Protein AF-A0A969EIN4-F1 (afdb_monomer_lite)

Foldseek 3Di:
DAADPVLVVLLVVLLVLLVVLLVVLVVLVVVLVVVLVPDDALVVSLVCCVVPVLVSNLSSQLSVLLSQLSVQLCVCPPVDRDDDPVNVVSNVVSCVSSCVRSVVSNVCSVPVCVVVSVVVSVVSQFDWDADPVPRDTDGDDDPVRVVVVDDPVVVVVVVVVVVVVVVD

Radius of gyration: 26.14 Å; chains: 1; bounding box: 63×32×70 Å

Structure (mmCIF, N/CA/C/O backbone):
data_AF-A0A969EIN4-F1
#
_entry.id   AF-A0A969EIN4-F1
#
loop_
_atom_site.group_PDB
_atom_site.id
_atom_site.type_symbol
_atom_site.label_atom_id
_atom_site.label_alt_id
_atom_site.label_comp_id
_atom_site.label_asym_id
_atom_site.label_entity_id
_atom_site.label_seq_id
_atom_site.pdbx_PDB_ins_code
_atom_site.Cartn_x
_atom_site.Cartn_y
_atom_site.Cartn_z
_atom_site.occupancy
_atom_site.B_iso_or_equiv
_atom_site.auth_seq_id
_atom_site.auth_comp_id
_atom_site.auth_asym_id
_atom_site.auth_atom_id
_atom_site.pdbx_PDB_model_num
ATOM 1 N N . MET A 1 1 ? 25.671 -5.194 -33.027 1.00 64.25 1 MET A N 1
ATOM 2 C CA . MET A 1 1 ? 25.174 -3.889 -33.506 1.00 64.25 1 MET A CA 1
ATOM 3 C C . MET A 1 1 ? 25.004 -2.996 -32.288 1.00 64.25 1 MET A C 1
ATOM 5 O O . MET A 1 1 ? 24.585 -3.541 -31.269 1.00 64.25 1 MET A O 1
ATOM 9 N N . PRO A 1 2 ? 25.396 -1.711 -32.325 1.00 78.38 2 PRO A N 1
ATOM 10 C CA . PRO A 1 2 ? 25.102 -0.793 -31.225 1.00 78.38 2 PRO A CA 1
ATOM 11 C C . PRO A 1 2 ? 23.589 -0.754 -30.970 1.00 78.38 2 PRO A C 1
ATOM 13 O O . PRO A 1 2 ? 22.805 -0.900 -31.907 1.00 78.38 2 PRO A O 1
ATOM 16 N N . ILE A 1 3 ? 23.194 -0.627 -29.704 1.00 81.31 3 ILE A N 1
ATOM 17 C CA . ILE A 1 3 ? 21.789 -0.451 -29.323 1.00 81.31 3 ILE A CA 1
ATOM 18 C C . ILE A 1 3 ? 21.352 0.940 -29.778 1.00 81.31 3 ILE A C 1
ATOM 20 O O . ILE A 1 3 ? 22.117 1.898 -29.662 1.00 81.31 3 ILE A O 1
ATOM 24 N N . ASP A 1 4 ? 20.132 1.040 -30.298 1.00 87.25 4 ASP A N 1
ATOM 25 C CA . ASP A 1 4 ? 19.519 2.321 -30.624 1.00 87.25 4 ASP A CA 1
ATOM 26 C C . ASP A 1 4 ? 19.544 3.273 -29.400 1.00 87.25 4 ASP A C 1
ATOM 28 O O . ASP A 1 4 ? 19.083 2.877 -28.322 1.00 87.25 4 ASP A O 1
ATOM 32 N N . PRO A 1 5 ? 20.045 4.520 -29.531 1.00 90.25 5 PRO A N 1
ATOM 33 C CA . PRO A 1 5 ? 20.135 5.467 -28.416 1.00 90.25 5 PRO A CA 1
ATOM 34 C C . PRO A 1 5 ? 18.809 5.708 -27.679 1.00 90.25 5 PRO A C 1
ATOM 36 O O . PRO A 1 5 ? 18.802 5.942 -26.467 1.00 90.25 5 PRO A O 1
ATOM 39 N N . PHE A 1 6 ? 17.674 5.625 -28.383 1.00 90.75 6 PHE A N 1
ATOM 40 C CA . PHE A 1 6 ? 16.356 5.707 -27.763 1.00 90.75 6 PHE A CA 1
ATOM 41 C C . PHE A 1 6 ? 16.104 4.521 -26.832 1.00 90.75 6 PHE A C 1
ATOM 43 O O . PHE A 1 6 ? 15.613 4.720 -25.725 1.00 90.75 6 PHE A O 1
ATOM 50 N N . LEU A 1 7 ? 16.414 3.292 -27.261 1.00 90.44 7 LEU A N 1
ATOM 51 C CA . LEU A 1 7 ? 16.177 2.094 -26.450 1.00 90.44 7 LEU A CA 1
ATOM 52 C C . LEU A 1 7 ? 17.041 2.099 -25.192 1.00 90.44 7 LEU A C 1
ATOM 54 O O . LEU A 1 7 ? 16.571 1.689 -24.134 1.00 90.44 7 LEU A O 1
ATOM 58 N N . ASP A 1 8 ? 18.276 2.580 -25.301 1.00 90.75 8 ASP A N 1
ATOM 59 C CA . ASP A 1 8 ? 19.172 2.719 -24.155 1.00 90.75 8 ASP A CA 1
ATOM 60 C C . ASP A 1 8 ? 18.606 3.716 -23.129 1.00 90.75 8 ASP A C 1
ATOM 62 O O . ASP A 1 8 ? 18.367 3.361 -21.972 1.00 90.75 8 ASP A O 1
ATOM 66 N N . THR A 1 9 ? 18.222 4.909 -23.598 1.00 93.06 9 THR A N 1
ATOM 67 C CA . THR A 1 9 ? 17.564 5.938 -22.772 1.00 93.06 9 THR A CA 1
ATOM 68 C C . THR A 1 9 ? 16.249 5.431 -22.164 1.00 93.06 9 THR A C 1
ATOM 70 O O . THR A 1 9 ? 15.947 5.682 -20.999 1.00 93.06 9 THR A O 1
ATOM 73 N N . TRP A 1 10 ? 15.447 4.690 -22.933 1.00 93.12 10 TRP A N 1
ATOM 74 C CA . TRP A 1 10 ? 14.187 4.112 -22.471 1.00 93.12 10 TRP A CA 1
ATOM 75 C C . TRP A 1 10 ? 14.406 3.137 -21.314 1.00 93.12 10 TRP A C 1
ATOM 77 O O . TRP A 1 10 ? 13.712 3.223 -20.301 1.00 93.12 10 TRP A O 1
ATOM 87 N N . HIS A 1 11 ? 15.372 2.221 -21.436 1.00 92.94 11 HIS A N 1
ATOM 88 C CA . HIS A 1 11 ? 15.668 1.270 -20.367 1.00 92.94 11 HIS A CA 1
ATOM 89 C C . HIS A 1 11 ? 16.115 1.981 -19.086 1.00 92.94 11 HIS A C 1
ATOM 91 O O . HIS A 1 11 ? 15.667 1.599 -18.003 1.00 92.94 11 HIS A O 1
ATOM 97 N N . GLU A 1 12 ? 16.940 3.025 -19.200 1.00 93.88 12 GLU A N 1
ATOM 98 C CA . GLU A 1 12 ? 17.376 3.826 -18.055 1.00 93.88 12 GLU A CA 1
ATOM 99 C C . GLU A 1 12 ? 16.191 4.522 -17.370 1.00 93.88 12 GLU A C 1
ATOM 101 O O . GLU A 1 12 ? 15.981 4.364 -16.164 1.00 93.88 12 GLU A O 1
ATOM 106 N N . VAL A 1 13 ? 15.351 5.220 -18.141 1.00 96.25 13 VAL A N 1
ATOM 107 C CA . VAL A 1 13 ? 14.169 5.918 -17.615 1.00 96.25 13 VAL A CA 1
ATOM 108 C C . VAL A 1 13 ? 13.203 4.944 -16.942 1.00 96.25 13 VAL A C 1
ATOM 110 O O . VAL A 1 13 ? 12.733 5.206 -15.833 1.00 96.25 13 VAL A O 1
ATOM 113 N N . VAL A 1 14 ? 12.914 3.801 -17.570 1.00 96.19 14 VAL A N 1
ATOM 114 C CA . VAL A 1 14 ? 11.999 2.800 -17.005 1.00 96.19 14 VAL A CA 1
ATOM 115 C C . VAL A 1 14 ? 12.578 2.161 -15.740 1.00 96.19 14 VAL A C 1
ATOM 117 O O . VAL A 1 14 ? 11.832 1.922 -14.786 1.00 96.19 14 VAL A O 1
ATOM 120 N N . ALA A 1 15 ? 13.892 1.933 -15.674 1.00 96.38 15 ALA A N 1
ATOM 121 C CA . ALA A 1 15 ? 14.548 1.442 -14.464 1.00 96.38 15 ALA A CA 1
ATOM 122 C C . ALA A 1 15 ? 14.440 2.450 -13.305 1.00 96.38 15 ALA A C 1
ATOM 124 O O . ALA A 1 15 ? 14.074 2.069 -12.189 1.00 96.38 15 ALA A O 1
ATOM 125 N N . ILE A 1 16 ? 14.677 3.738 -13.573 1.00 97.62 16 ILE A N 1
ATOM 126 C CA . ILE A 1 16 ? 14.522 4.813 -12.582 1.00 97.62 16 ILE A CA 1
ATOM 127 C C . ILE A 1 16 ? 13.068 4.899 -12.106 1.00 97.62 16 ILE A C 1
ATOM 129 O O . ILE A 1 16 ? 12.810 4.913 -10.901 1.00 97.62 16 ILE A O 1
ATOM 133 N N . LEU A 1 17 ? 12.103 4.897 -13.031 1.00 97.31 17 LEU A N 1
ATOM 134 C CA . LEU A 1 17 ? 10.679 4.917 -12.689 1.00 97.31 17 LEU A CA 1
ATOM 135 C C . LEU A 1 17 ? 10.293 3.711 -11.835 1.00 97.31 17 LEU A C 1
ATOM 137 O O . LEU A 1 17 ? 9.604 3.877 -10.831 1.00 97.31 17 LEU A O 1
ATOM 141 N N . SER A 1 18 ? 10.772 2.514 -12.177 1.00 97.50 18 SER A N 1
ATOM 142 C CA . SER A 1 18 ? 10.535 1.309 -11.379 1.00 97.50 18 SER A CA 1
ATOM 143 C C . SER A 1 18 ? 10.963 1.490 -9.920 1.00 97.50 18 SER A C 1
ATOM 145 O O . SER A 1 18 ? 10.187 1.182 -9.008 1.00 97.50 18 SER A O 1
ATOM 147 N N . ALA A 1 19 ? 12.162 2.039 -9.698 1.00 97.81 19 ALA A N 1
ATOM 148 C CA . ALA A 1 19 ? 12.680 2.317 -8.364 1.00 97.81 19 ALA A CA 1
ATOM 149 C C . ALA A 1 19 ? 11.844 3.379 -7.633 1.00 97.81 19 ALA A C 1
ATOM 151 O O . ALA A 1 19 ? 11.520 3.199 -6.458 1.00 97.81 19 ALA A O 1
ATOM 152 N N . ILE A 1 20 ? 11.431 4.448 -8.326 1.00 98.38 20 ILE A N 1
ATOM 153 C CA . ILE A 1 20 ? 10.556 5.486 -7.764 1.00 98.38 20 ILE A CA 1
ATOM 154 C C . ILE A 1 20 ? 9.226 4.878 -7.313 1.00 98.38 20 ILE A C 1
ATOM 156 O O . ILE A 1 20 ? 8.842 5.068 -6.162 1.00 98.38 20 ILE A O 1
ATOM 160 N N . PHE A 1 21 ? 8.549 4.106 -8.167 1.00 98.19 21 PHE A N 1
ATOM 161 C CA . PHE A 1 21 ? 7.277 3.461 -7.824 1.00 98.19 21 PHE A CA 1
ATOM 162 C C . PHE A 1 21 ? 7.426 2.511 -6.628 1.00 98.19 21 PHE A C 1
ATOM 164 O O . PHE A 1 21 ? 6.603 2.546 -5.710 1.00 98.19 21 PHE A O 1
ATOM 171 N N . LEU A 1 22 ? 8.498 1.712 -6.585 1.00 98.06 22 LEU A N 1
ATOM 172 C CA . LEU A 1 22 ? 8.776 0.825 -5.454 1.00 98.06 22 LEU A CA 1
ATOM 173 C C . LEU A 1 22 ? 8.936 1.615 -4.146 1.00 98.06 22 LEU A C 1
ATOM 175 O O . LEU A 1 22 ? 8.288 1.304 -3.142 1.00 98.06 22 LEU A O 1
ATOM 179 N N . LEU A 1 23 ? 9.754 2.670 -4.168 1.00 98.44 23 LEU A N 1
ATOM 180 C CA . LEU A 1 23 ? 9.984 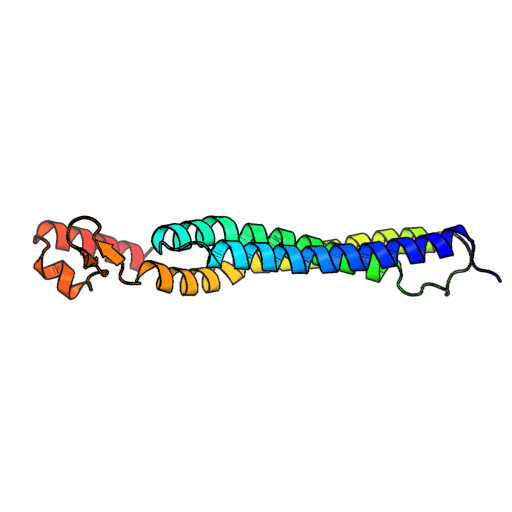3.537 -3.013 1.00 98.44 23 LEU A CA 1
ATOM 181 C C . LEU A 1 23 ? 8.709 4.268 -2.589 1.00 98.44 23 LEU A C 1
ATOM 183 O O . LEU A 1 23 ? 8.408 4.312 -1.398 1.00 98.44 23 LEU A O 1
ATOM 187 N N . SER A 1 24 ? 7.918 4.785 -3.531 1.00 98.38 24 SER A N 1
ATOM 188 C CA . SER A 1 24 ? 6.633 5.427 -3.241 1.00 98.38 24 SER A CA 1
ATOM 189 C C . SER A 1 24 ? 5.658 4.472 -2.551 1.00 98.38 24 SER A C 1
ATOM 191 O O . SER A 1 24 ? 4.985 4.887 -1.606 1.00 98.38 24 SER A O 1
ATOM 193 N N . GLY A 1 25 ? 5.614 3.192 -2.936 1.00 98.19 25 GLY A N 1
ATOM 194 C CA . GLY A 1 25 ? 4.798 2.188 -2.246 1.00 98.19 25 GLY A CA 1
ATOM 195 C C . GLY A 1 25 ? 5.236 1.983 -0.792 1.00 98.19 25 GLY A C 1
ATOM 196 O O . GLY A 1 25 ? 4.408 2.025 0.123 1.00 98.19 25 GLY A O 1
ATOM 197 N N . ILE A 1 26 ? 6.545 1.850 -0.559 1.00 98.44 26 ILE A N 1
ATOM 198 C CA . ILE A 1 26 ? 7.126 1.699 0.785 1.00 98.44 26 ILE A CA 1
ATOM 199 C C . ILE A 1 26 ? 6.842 2.938 1.644 1.00 98.44 26 ILE A C 1
ATOM 201 O O . ILE A 1 26 ? 6.322 2.823 2.756 1.00 98.44 26 ILE A O 1
ATOM 205 N N . VAL A 1 27 ? 7.130 4.132 1.123 1.00 98.56 27 VAL A N 1
ATOM 206 C CA . VAL A 1 27 ? 6.883 5.409 1.806 1.00 98.56 27 VAL A CA 1
ATOM 207 C C . VAL A 1 27 ? 5.402 5.560 2.150 1.00 98.56 27 VAL A C 1
ATOM 209 O O . VAL A 1 27 ? 5.073 5.870 3.293 1.00 98.56 27 VAL A O 1
ATOM 212 N N . THR A 1 28 ? 4.498 5.274 1.211 1.00 98.44 28 THR A N 1
ATOM 213 C CA . THR A 1 28 ? 3.046 5.334 1.446 1.00 98.44 28 THR A CA 1
ATOM 214 C C . THR A 1 28 ? 2.617 4.415 2.594 1.00 98.44 28 THR A C 1
ATOM 216 O O . THR A 1 28 ? 1.843 4.827 3.464 1.00 98.44 28 THR A O 1
ATOM 219 N N . TYR A 1 29 ? 3.153 3.191 2.653 1.00 98.38 29 TYR A N 1
ATOM 220 C CA . TYR A 1 29 ? 2.889 2.261 3.753 1.00 98.38 29 TYR A CA 1
ATOM 221 C C . TYR A 1 29 ? 3.347 2.826 5.106 1.00 98.38 29 TYR A C 1
ATOM 223 O O . TYR A 1 29 ? 2.591 2.788 6.082 1.00 98.38 29 TYR A O 1
ATOM 231 N N . PHE A 1 30 ? 4.554 3.393 5.172 1.00 98.44 30 PHE A N 1
ATOM 232 C CA . PHE A 1 30 ? 5.071 3.993 6.403 1.00 98.44 30 PHE A CA 1
ATOM 233 C C . PHE A 1 30 ? 4.295 5.242 6.822 1.00 98.44 30 PHE A C 1
ATOM 235 O O . PHE A 1 30 ? 3.968 5.369 8.001 1.00 98.44 30 PHE A O 1
ATOM 242 N N . ILE A 1 31 ? 3.918 6.115 5.884 1.00 98.38 31 ILE A N 1
ATOM 243 C CA . ILE A 1 31 ? 3.062 7.280 6.158 1.00 98.38 31 ILE A CA 1
ATOM 244 C C . ILE A 1 31 ? 1.761 6.832 6.826 1.00 98.38 31 ILE A C 1
ATOM 246 O O . ILE A 1 31 ? 1.370 7.389 7.854 1.00 98.38 31 ILE A O 1
ATOM 250 N N . TYR A 1 32 ? 1.111 5.797 6.291 1.00 98.19 32 TYR A N 1
ATOM 251 C CA . TYR A 1 32 ? -0.090 5.236 6.901 1.00 98.19 32 TYR A CA 1
ATOM 252 C C . TYR A 1 32 ? 0.172 4.723 8.327 1.00 98.19 32 TYR A C 1
ATOM 254 O O . TYR A 1 32 ? -0.578 5.046 9.250 1.00 98.19 32 TYR A O 1
ATOM 262 N N . LYS A 1 33 ? 1.254 3.962 8.544 1.00 97.62 33 LYS A N 1
ATOM 263 C CA . LYS A 1 33 ? 1.600 3.442 9.879 1.00 97.62 33 LYS A CA 1
ATOM 264 C C . LYS A 1 33 ? 1.883 4.549 10.892 1.00 97.62 33 LYS A C 1
ATOM 266 O O . LYS A 1 33 ? 1.394 4.459 12.017 1.00 97.62 33 LYS A O 1
ATOM 271 N N . ILE A 1 34 ? 2.605 5.593 10.492 1.00 97.94 34 ILE A N 1
ATOM 272 C CA . ILE A 1 34 ? 2.876 6.767 11.330 1.00 97.94 34 ILE A CA 1
ATOM 273 C C . ILE A 1 34 ? 1.562 7.468 11.688 1.00 97.94 34 ILE A C 1
ATOM 275 O O . ILE A 1 34 ? 1.323 7.747 12.861 1.00 97.94 34 ILE A O 1
ATOM 279 N N . ARG A 1 35 ? 0.667 7.677 10.711 1.00 96.94 35 ARG A N 1
ATOM 280 C CA . ARG A 1 35 ? -0.659 8.264 10.964 1.00 96.94 35 ARG A CA 1
ATOM 281 C C . ARG A 1 35 ? -1.445 7.465 12.000 1.00 96.94 35 ARG A C 1
ATOM 283 O O . ARG A 1 35 ? -1.917 8.054 12.962 1.00 96.94 35 ARG A O 1
ATOM 290 N N . VAL A 1 36 ? -1.523 6.140 11.862 1.00 96.81 36 VAL A N 1
ATOM 291 C CA . VAL A 1 36 ? -2.214 5.282 12.843 1.00 96.81 36 VAL A CA 1
ATOM 292 C C . VAL A 1 36 ? -1.553 5.350 14.222 1.00 96.81 36 VAL A C 1
ATOM 294 O O . VAL A 1 36 ? -2.252 5.390 15.233 1.00 96.81 36 VAL A O 1
ATOM 297 N N . SER A 1 37 ? -0.220 5.366 14.286 1.00 95.25 37 SER A N 1
ATOM 298 C CA . SER A 1 37 ? 0.517 5.437 15.553 1.00 95.25 37 SER A CA 1
ATOM 299 C C . SER A 1 37 ? 0.265 6.743 16.309 1.00 95.25 37 SER A C 1
ATOM 301 O O . SER A 1 37 ? 0.216 6.734 17.537 1.00 95.25 37 SER A O 1
ATOM 303 N N . ASN A 1 38 ? 0.073 7.847 15.586 1.00 96.12 38 ASN A N 1
ATOM 304 C CA . ASN A 1 38 ? -0.134 9.171 16.171 1.00 96.12 38 ASN A CA 1
ATOM 305 C C . ASN A 1 38 ? -1.547 9.384 16.737 1.00 96.12 38 ASN A C 1
ATOM 307 O O . ASN A 1 38 ? -1.758 10.334 17.491 1.00 96.12 38 ASN A O 1
ATOM 311 N N . ILE A 1 39 ? -2.508 8.510 16.424 1.00 95.38 39 ILE A N 1
ATOM 312 C CA . ILE A 1 39 ? -3.851 8.588 17.006 1.00 95.38 39 ILE A CA 1
ATOM 313 C C . ILE A 1 39 ? -3.792 8.080 18.450 1.00 95.38 39 ILE A C 1
ATOM 315 O O . ILE A 1 39 ? -3.411 6.932 18.707 1.00 95.38 39 ILE A O 1
ATOM 319 N N . ARG A 1 40 ? -4.147 8.946 19.403 1.00 90.25 40 ARG A N 1
ATOM 320 C CA . ARG A 1 40 ? -4.081 8.640 20.840 1.00 90.25 40 ARG A CA 1
ATOM 321 C C . ARG A 1 40 ? -5.336 7.936 21.335 1.00 90.25 40 ARG A C 1
ATOM 323 O O . ARG A 1 40 ? -5.221 6.918 22.012 1.00 90.25 40 ARG A O 1
ATOM 330 N N . ASP A 1 41 ? -6.502 8.458 20.971 1.00 90.38 41 ASP A N 1
ATOM 331 C CA . ASP A 1 41 ? -7.776 7.886 21.382 1.00 90.38 41 ASP A CA 1
ATOM 332 C C . ASP A 1 41 ? -8.054 6.550 20.671 1.00 90.38 41 ASP A C 1
ATOM 334 O O . ASP A 1 41 ? -7.771 6.372 19.482 1.00 90.38 41 ASP A O 1
ATOM 338 N N . TYR A 1 42 ? -8.574 5.571 21.415 1.00 91.44 42 TYR A N 1
ATOM 339 C CA . TYR A 1 42 ? -8.810 4.229 20.882 1.00 91.44 42 TYR A CA 1
ATOM 340 C C . TYR A 1 42 ? -10.021 4.149 19.954 1.00 91.44 42 TYR A C 1
ATOM 342 O O . TYR A 1 42 ? -9.996 3.330 19.033 1.00 91.44 42 TYR A O 1
ATOM 350 N N . LYS A 1 43 ? -11.050 4.981 20.159 1.00 90.44 43 LYS A N 1
ATOM 351 C CA . LYS A 1 43 ? -12.198 5.072 19.253 1.00 90.44 43 LYS A CA 1
ATOM 352 C C . LYS A 1 43 ? -11.762 5.712 17.941 1.00 90.44 43 LYS A C 1
ATOM 354 O O . LYS A 1 43 ? -11.941 5.095 16.897 1.00 90.44 43 LYS A O 1
ATOM 359 N N . ASP A 1 44 ? -11.076 6.850 17.999 1.00 93.56 44 ASP A N 1
ATOM 360 C CA . ASP A 1 44 ? -10.584 7.520 16.787 1.00 93.56 44 ASP A CA 1
ATOM 361 C C . ASP A 1 44 ? -9.644 6.605 15.988 1.00 93.56 44 ASP A C 1
ATOM 363 O O . ASP A 1 44 ? -9.679 6.554 14.757 1.00 93.56 44 ASP A O 1
ATOM 367 N N . LYS A 1 45 ? -8.813 5.822 16.689 1.00 95.38 45 LYS A N 1
ATOM 368 C CA . LYS A 1 45 ? -7.921 4.840 16.062 1.00 95.38 45 LYS A CA 1
ATOM 369 C C . LYS A 1 45 ? -8.703 3.718 15.390 1.00 95.38 45 LYS A C 1
ATOM 371 O O . LYS A 1 45 ? -8.345 3.320 14.282 1.00 95.38 45 LYS A O 1
ATOM 376 N N . TYR A 1 46 ? -9.740 3.205 16.049 1.00 95.38 46 TYR A N 1
ATOM 377 C CA . TYR A 1 46 ? -10.637 2.199 15.489 1.00 95.38 46 TYR A CA 1
ATOM 378 C C . TYR A 1 46 ? -11.320 2.725 14.217 1.00 95.38 46 TYR A C 1
ATOM 380 O O . TYR A 1 46 ? -11.200 2.091 13.167 1.00 95.38 46 TYR A O 1
ATOM 388 N N . ASP A 1 47 ? -11.939 3.906 14.282 1.00 95.94 47 ASP A N 1
ATOM 389 C CA . ASP A 1 47 ? -12.698 4.508 13.179 1.00 95.94 47 ASP A CA 1
ATOM 390 C C . ASP A 1 47 ? -11.793 4.809 11.977 1.00 95.94 47 ASP A C 1
ATOM 392 O O . ASP A 1 47 ? -12.127 4.502 10.823 1.00 95.94 47 ASP A O 1
ATOM 396 N N . PHE A 1 48 ? -10.594 5.338 12.243 1.00 97.00 48 PHE A N 1
ATOM 397 C CA . PHE A 1 48 ? -9.610 5.619 11.206 1.00 97.00 48 PHE A CA 1
ATOM 398 C C . PHE A 1 48 ? -9.135 4.344 10.505 1.00 97.00 48 PHE A C 1
ATOM 400 O O . PHE A 1 48 ? -9.110 4.309 9.272 1.00 97.00 48 PHE A O 1
ATOM 407 N N . ILE A 1 49 ? -8.767 3.303 11.263 1.00 97.19 49 ILE A N 1
ATOM 408 C CA . ILE A 1 49 ? -8.309 2.023 10.702 1.00 97.19 49 ILE A CA 1
ATOM 409 C C . ILE A 1 49 ? -9.433 1.371 9.888 1.00 97.19 49 ILE A C 1
ATOM 411 O O . ILE A 1 49 ? -9.190 0.979 8.747 1.00 97.19 49 ILE A O 1
ATOM 415 N N . ASN A 1 50 ? -10.650 1.300 10.436 1.00 96.31 50 ASN A N 1
ATOM 416 C CA . ASN A 1 50 ? -11.804 0.681 9.780 1.00 96.31 50 ASN A CA 1
ATOM 417 C C . ASN A 1 50 ? -12.117 1.335 8.424 1.00 96.31 50 ASN A C 1
ATOM 419 O O . ASN A 1 50 ? -12.357 0.655 7.431 1.00 96.31 50 ASN A O 1
ATOM 423 N N . THR A 1 51 ? -12.038 2.665 8.361 1.00 95.81 51 THR A N 1
ATOM 424 C CA . THR A 1 51 ? -12.409 3.427 7.159 1.00 95.81 51 THR A CA 1
ATOM 425 C C . THR A 1 51 ? -11.305 3.464 6.100 1.00 95.81 51 THR A C 1
ATOM 427 O O . THR A 1 51 ? -11.589 3.569 4.900 1.00 95.81 51 THR A O 1
ATOM 430 N N . ASN A 1 52 ? -10.037 3.439 6.524 1.00 96.81 52 ASN A N 1
ATOM 431 C CA . ASN A 1 52 ? -8.925 3.824 5.657 1.00 96.81 52 ASN A CA 1
ATOM 432 C C . ASN A 1 52 ? -7.930 2.696 5.359 1.00 96.81 52 ASN A C 1
ATOM 434 O O . ASN A 1 52 ? -7.320 2.747 4.294 1.00 96.81 52 ASN A O 1
ATOM 438 N N . GLU A 1 53 ? -7.747 1.688 6.222 1.00 96.88 53 GLU A N 1
ATOM 439 C CA . GLU A 1 53 ? -6.637 0.719 6.090 1.00 96.88 53 GLU A CA 1
ATOM 440 C C . GLU A 1 53 ? -6.594 0.053 4.707 1.00 96.88 53 GLU A C 1
ATOM 442 O O . GLU A 1 53 ? -5.560 0.072 4.037 1.00 96.88 53 GLU A O 1
ATOM 447 N N . ILE A 1 54 ? -7.741 -0.444 4.239 1.00 96.62 54 ILE A N 1
ATOM 448 C CA . ILE A 1 54 ? -7.863 -1.091 2.927 1.00 96.62 54 ILE A CA 1
ATOM 449 C C . ILE A 1 54 ? -7.546 -0.106 1.794 1.00 96.62 54 ILE A C 1
ATOM 451 O O . ILE A 1 54 ? -6.811 -0.451 0.872 1.00 96.62 54 ILE A O 1
ATOM 455 N N . LYS A 1 55 ? -8.037 1.139 1.872 1.00 96.50 55 LYS A N 1
ATOM 456 C CA . LYS A 1 55 ? -7.801 2.171 0.846 1.00 96.50 55 LYS A CA 1
ATOM 457 C C . LYS A 1 55 ? -6.313 2.505 0.722 1.00 96.50 55 LYS A C 1
ATOM 459 O O . LYS A 1 55 ? -5.788 2.546 -0.387 1.00 96.50 55 LYS A O 1
ATOM 464 N N . TRP A 1 56 ? -5.620 2.680 1.849 1.00 98.06 56 TRP A N 1
ATOM 465 C CA . TRP A 1 56 ? -4.172 2.909 1.855 1.00 98.06 56 TRP A CA 1
ATOM 466 C C . TRP A 1 56 ? -3.411 1.715 1.291 1.00 98.06 56 TRP A C 1
ATOM 468 O O . TRP A 1 56 ? -2.481 1.898 0.510 1.00 98.06 56 TRP A O 1
ATOM 478 N N . TYR A 1 57 ? -3.810 0.491 1.638 1.00 97.31 57 TYR A N 1
ATOM 479 C CA . TYR A 1 57 ? -3.140 -0.702 1.125 1.00 97.31 57 TYR A CA 1
ATOM 480 C C . TYR A 1 57 ? -3.355 -0.873 -0.377 1.00 97.31 57 TYR A C 1
ATOM 482 O O . TYR A 1 57 ? -2.398 -1.190 -1.074 1.00 97.31 57 TYR A O 1
ATOM 490 N N . LYS A 1 58 ? -4.543 -0.563 -0.908 1.00 97.12 58 LYS A N 1
ATOM 491 C CA . LYS A 1 58 ? -4.781 -0.542 -2.360 1.00 97.12 58 LYS A CA 1
ATOM 492 C C . LYS A 1 58 ? -3.838 0.419 -3.086 1.00 97.12 58 LYS A C 1
ATOM 494 O O . LYS A 1 58 ? -3.277 0.048 -4.111 1.00 97.12 58 LYS A O 1
ATOM 499 N N . ILE A 1 59 ? -3.596 1.608 -2.529 1.00 97.25 59 ILE A N 1
ATOM 500 C CA . ILE A 1 59 ? -2.629 2.568 -3.087 1.00 97.25 59 ILE A CA 1
ATOM 501 C C . ILE A 1 59 ? -1.203 1.988 -3.058 1.00 97.25 59 ILE A C 1
ATOM 503 O O . ILE A 1 59 ? -0.486 2.071 -4.052 1.00 97.25 59 ILE A O 1
ATOM 507 N N . VAL A 1 60 ? -0.793 1.352 -1.956 1.00 97.81 60 VAL A N 1
ATOM 508 C CA . VAL A 1 60 ? 0.527 0.697 -1.851 1.00 97.81 60 VAL A CA 1
ATOM 509 C C . VAL A 1 60 ? 0.694 -0.398 -2.911 1.00 97.81 60 VAL A C 1
ATOM 511 O O . VAL A 1 60 ? 1.701 -0.423 -3.616 1.00 97.81 60 VAL A O 1
ATOM 514 N N . TYR A 1 61 ? -0.295 -1.280 -3.068 1.00 96.62 61 TYR A N 1
ATOM 515 C CA . TYR A 1 61 ? -0.232 -2.345 -4.071 1.00 96.62 61 TYR A CA 1
ATOM 516 C C . TYR A 1 61 ? -0.330 -1.830 -5.505 1.00 96.62 61 TYR A C 1
ATOM 518 O O . TYR A 1 61 ? 0.247 -2.448 -6.395 1.00 96.62 61 TYR A O 1
ATOM 526 N N . PHE A 1 62 ? -0.987 -0.694 -5.738 1.00 96.81 62 PHE A N 1
ATOM 527 C CA . PHE A 1 62 ? -0.928 -0.012 -7.027 1.00 96.81 62 PHE A CA 1
ATOM 528 C C . PHE A 1 62 ? 0.509 0.414 -7.362 1.00 96.81 62 PHE A C 1
ATOM 530 O O . PHE A 1 62 ? 0.998 0.093 -8.444 1.00 96.81 62 PHE A O 1
ATOM 537 N N . PHE A 1 63 ? 1.218 1.053 -6.423 1.00 98.06 63 PHE A N 1
ATOM 538 C CA . PHE A 1 63 ? 2.628 1.418 -6.609 1.00 98.06 63 PHE A CA 1
ATOM 539 C C . PHE A 1 63 ? 3.511 0.190 -6.883 1.00 98.06 63 PHE A C 1
ATOM 541 O O . PHE A 1 63 ? 4.347 0.219 -7.786 1.00 98.06 63 PHE A O 1
ATOM 548 N N . PHE A 1 64 ? 3.295 -0.916 -6.166 1.00 97.31 64 PHE A N 1
ATOM 549 C CA . PHE A 1 64 ? 4.027 -2.162 -6.415 1.00 97.31 64 PHE A CA 1
ATOM 550 C C . PHE A 1 64 ? 3.682 -2.801 -7.764 1.00 97.31 64 PHE A C 1
ATOM 552 O O . PHE A 1 64 ? 4.589 -3.221 -8.475 1.00 97.31 64 PHE A O 1
ATOM 559 N N . GLY A 1 65 ? 2.408 -2.826 -8.161 1.00 96.88 65 GLY A N 1
ATOM 560 C CA . GLY A 1 65 ? 1.992 -3.310 -9.479 1.00 96.88 65 GLY A CA 1
ATOM 561 C C . GLY A 1 65 ? 2.603 -2.489 -10.615 1.00 96.88 65 GLY A C 1
ATOM 562 O O . GLY A 1 65 ? 3.113 -3.060 -11.576 1.00 96.88 65 GLY A O 1
ATOM 563 N N . ALA A 1 66 ? 2.638 -1.160 -10.474 1.00 97.50 66 ALA A N 1
ATOM 564 C CA . ALA A 1 66 ? 3.294 -0.264 -11.424 1.00 97.50 66 ALA A CA 1
ATOM 565 C C . ALA A 1 66 ? 4.812 -0.501 -11.491 1.00 97.50 66 ALA A C 1
ATOM 567 O O . ALA A 1 66 ? 5.363 -0.605 -12.583 1.00 97.50 66 ALA A O 1
ATOM 568 N N . SER A 1 67 ? 5.487 -0.666 -10.348 1.00 97.56 67 SER A N 1
ATOM 569 C CA . SER A 1 67 ? 6.914 -1.018 -10.312 1.00 97.56 67 SER A CA 1
ATOM 570 C C . SER A 1 67 ? 7.188 -2.344 -11.033 1.00 97.56 67 SER A C 1
ATOM 572 O O . SER A 1 67 ? 8.064 -2.412 -11.894 1.00 97.56 67 SER A O 1
ATOM 574 N N . VAL A 1 68 ? 6.384 -3.384 -10.779 1.00 96.81 68 VAL A N 1
ATOM 575 C CA . VAL A 1 68 ? 6.540 -4.673 -11.470 1.00 96.81 68 VAL A CA 1
ATOM 576 C C . VAL A 1 68 ? 6.263 -4.555 -12.968 1.00 96.81 68 VAL A C 1
ATOM 578 O O . VAL A 1 68 ? 6.998 -5.147 -13.757 1.00 96.81 68 VAL A O 1
ATOM 581 N N . ALA A 1 69 ? 5.277 -3.755 -13.386 1.00 97.56 69 ALA A N 1
ATOM 582 C CA . ALA A 1 69 ? 5.055 -3.461 -14.801 1.00 97.56 69 ALA A CA 1
ATOM 583 C C . ALA A 1 69 ? 6.343 -2.933 -15.453 1.00 97.56 69 ALA A C 1
ATOM 585 O O . ALA A 1 69 ? 6.774 -3.449 -16.486 1.00 97.56 69 ALA A O 1
ATOM 586 N N . MET A 1 70 ? 6.998 -1.954 -14.825 1.00 96.50 70 MET A N 1
ATOM 587 C CA . MET A 1 70 ? 8.248 -1.377 -15.328 1.00 96.50 70 MET A CA 1
ATOM 588 C C . MET A 1 70 ? 9.378 -2.418 -15.385 1.00 96.50 70 MET A C 1
ATOM 590 O O . MET A 1 70 ? 10.091 -2.485 -16.384 1.00 96.50 70 MET A O 1
ATOM 594 N N . ILE A 1 71 ? 9.492 -3.297 -14.381 1.00 95.62 71 ILE A N 1
ATOM 595 C CA . ILE A 1 71 ? 10.467 -4.408 -14.374 1.00 95.62 71 ILE A CA 1
ATOM 596 C C . ILE A 1 71 ? 10.229 -5.372 -15.542 1.00 95.62 71 ILE A C 1
ATOM 598 O O . ILE A 1 71 ? 11.175 -5.766 -16.223 1.00 95.62 71 ILE A O 1
ATOM 602 N N . ILE A 1 72 ? 8.972 -5.740 -15.804 1.00 95.25 72 ILE A N 1
ATOM 603 C CA . ILE A 1 72 ? 8.614 -6.594 -16.945 1.00 95.25 72 ILE A CA 1
ATOM 604 C C . ILE A 1 72 ? 8.991 -5.907 -18.263 1.00 95.25 72 ILE A C 1
ATOM 606 O O . ILE A 1 72 ? 9.472 -6.565 -19.182 1.00 95.25 72 ILE A O 1
ATOM 610 N N . ASN A 1 73 ? 8.815 -4.587 -18.359 1.00 94.38 73 ASN A N 1
ATOM 611 C CA . ASN A 1 73 ? 9.109 -3.841 -19.580 1.00 94.38 73 ASN A CA 1
ATOM 612 C C . ASN A 1 73 ? 10.602 -3.876 -19.959 1.00 94.38 73 ASN A C 1
ATOM 614 O O . ASN A 1 73 ? 10.931 -4.030 -21.136 1.00 94.38 73 ASN A O 1
ATOM 618 N N . ILE A 1 74 ? 11.498 -3.810 -18.968 1.00 92.44 74 ILE A N 1
ATOM 619 C CA . ILE A 1 74 ? 12.956 -3.901 -19.172 1.00 92.44 74 ILE A CA 1
ATOM 620 C C . ILE A 1 74 ? 13.477 -5.343 -19.231 1.00 92.44 74 ILE A C 1
ATOM 622 O O . ILE A 1 74 ? 14.684 -5.564 -19.354 1.00 92.44 74 ILE A O 1
ATOM 626 N N . TYR A 1 75 ? 12.604 -6.351 -19.154 1.00 89.75 75 TYR A N 1
ATOM 627 C CA . TYR A 1 75 ? 13.033 -7.741 -19.237 1.00 89.75 75 TYR A CA 1
ATOM 628 C C . TYR A 1 75 ? 13.713 -8.026 -20.584 1.00 89.75 75 TYR A C 1
ATOM 630 O O . TYR A 1 75 ? 13.150 -7.824 -21.662 1.00 89.75 75 TYR A O 1
ATOM 638 N N . GLY A 1 76 ? 14.957 -8.510 -20.527 1.00 83.94 76 GLY A N 1
ATOM 639 C CA . GLY A 1 76 ? 15.767 -8.714 -21.726 1.00 83.94 76 GLY A CA 1
ATOM 640 C C . GLY A 1 76 ? 16.217 -7.409 -22.392 1.00 83.94 76 GLY A C 1
ATOM 641 O O . GLY A 1 76 ? 16.398 -7.389 -23.615 1.00 83.94 76 GLY A O 1
ATOM 642 N N . ALA A 1 77 ? 16.378 -6.325 -21.624 1.00 84.12 77 ALA A N 1
ATOM 643 C CA . ALA A 1 77 ? 17.142 -5.152 -22.044 1.00 84.12 77 ALA A CA 1
ATOM 644 C C . ALA A 1 77 ? 18.519 -5.584 -22.589 1.00 84.12 77 ALA A C 1
ATOM 646 O O . ALA A 1 77 ? 19.134 -6.525 -22.086 1.00 84.12 77 ALA A O 1
ATOM 647 N N . GLY A 1 78 ? 18.953 -4.962 -23.685 1.00 79.69 78 GLY A N 1
ATOM 648 C CA . GLY A 1 78 ? 20.199 -5.306 -24.382 1.00 79.69 78 GLY A CA 1
ATOM 649 C C . GLY A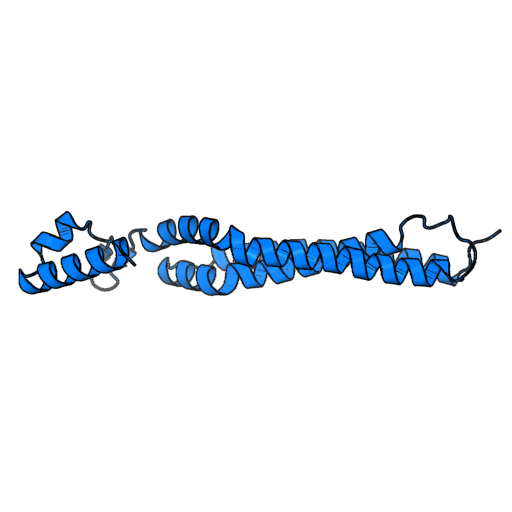 1 78 ? 20.132 -6.505 -25.339 1.00 79.69 78 GLY A C 1
ATOM 650 O O . GLY A 1 78 ? 21.075 -6.721 -26.092 1.00 79.69 78 GLY A O 1
ATOM 651 N N . LYS A 1 79 ? 19.024 -7.265 -25.379 1.00 83.50 79 LYS A N 1
ATOM 652 C CA . LYS A 1 79 ? 18.828 -8.355 -26.365 1.00 83.50 79 LYS A CA 1
ATOM 653 C C . LYS A 1 79 ? 18.227 -7.895 -27.695 1.00 83.50 79 LYS A C 1
ATOM 655 O O . LYS A 1 79 ? 18.200 -8.665 -28.649 1.00 83.50 79 LYS A O 1
ATOM 660 N N . VAL A 1 80 ? 17.700 -6.675 -27.740 1.00 79.19 80 VAL A N 1
ATOM 661 C CA . VAL A 1 80 ? 17.059 -6.081 -28.916 1.00 79.19 80 VAL A CA 1
ATOM 662 C C . VAL A 1 80 ? 17.787 -4.777 -29.205 1.00 79.19 80 VAL A C 1
ATOM 664 O O . VAL A 1 80 ? 17.839 -3.909 -28.336 1.00 79.19 80 VAL A O 1
ATOM 667 N N . SER A 1 81 ? 18.389 -4.676 -30.388 1.00 79.88 81 SER A N 1
ATOM 668 C CA . SER A 1 81 ? 19.203 -3.526 -30.797 1.00 79.88 81 SER A CA 1
ATOM 669 C C . SER A 1 81 ? 18.417 -2.453 -31.547 1.00 79.88 81 SER A C 1
ATOM 671 O O . SER A 1 81 ? 18.897 -1.331 -31.637 1.00 79.88 81 SER A O 1
ATOM 673 N N . GLU A 1 82 ? 17.223 -2.773 -32.053 1.00 83.31 82 GLU A N 1
ATOM 674 C CA . GLU A 1 82 ? 16.412 -1.885 -32.895 1.00 83.31 82 GLU A CA 1
ATOM 675 C C . GLU A 1 82 ? 14.961 -1.815 -32.414 1.00 83.31 82 GLU A C 1
ATOM 677 O O . GLU A 1 82 ? 14.407 -2.782 -31.877 1.00 83.31 82 GLU A O 1
ATOM 682 N N . MET A 1 83 ? 14.318 -0.669 -32.629 1.00 82.31 83 MET A N 1
ATOM 683 C CA . MET A 1 83 ? 12.903 -0.503 -32.323 1.00 82.31 83 MET A CA 1
ATOM 684 C C . MET A 1 83 ? 12.047 -1.252 -33.351 1.00 82.31 83 MET A C 1
ATOM 686 O O . MET A 1 83 ? 11.909 -0.839 -34.497 1.00 82.31 83 MET A O 1
ATOM 690 N N . GLY A 1 84 ? 11.436 -2.352 -32.918 1.00 86.38 84 GLY A N 1
ATOM 691 C CA . GLY A 1 84 ? 10.517 -3.145 -33.733 1.00 86.38 84 GLY A CA 1
ATOM 692 C C . GLY A 1 84 ? 9.289 -3.601 -32.951 1.00 86.38 84 GLY A C 1
ATOM 693 O O . GLY A 1 84 ? 9.049 -3.170 -31.823 1.00 86.38 84 GLY A O 1
ATOM 694 N N . MET A 1 85 ? 8.526 -4.536 -33.521 1.00 89.31 85 MET A N 1
ATOM 695 C CA . MET A 1 85 ? 7.296 -5.075 -32.916 1.00 89.31 85 MET A CA 1
ATOM 696 C C . MET A 1 85 ? 7.488 -5.558 -31.465 1.00 89.31 85 MET A C 1
ATOM 698 O O . MET A 1 85 ? 6.612 -5.370 -30.622 1.00 89.31 85 MET A O 1
ATOM 702 N N . TRP A 1 86 ? 8.664 -6.108 -31.148 1.00 86.06 86 TRP A N 1
ATOM 703 C CA . TRP A 1 86 ? 9.033 -6.557 -29.803 1.00 86.06 86 TRP A CA 1
ATOM 704 C C . TRP A 1 86 ? 8.936 -5.469 -28.728 1.00 86.06 86 TRP A C 1
ATOM 706 O O . TRP A 1 86 ? 8.593 -5.783 -27.590 1.00 86.06 86 TRP A O 1
ATOM 716 N N . PHE A 1 87 ? 9.192 -4.203 -29.069 1.00 88.69 87 PHE A N 1
ATOM 717 C CA . PHE A 1 87 ? 9.051 -3.083 -28.137 1.00 88.69 87 PHE A CA 1
ATOM 718 C C . PHE A 1 87 ? 7.592 -2.917 -27.679 1.00 88.69 87 PHE A C 1
ATOM 720 O O . PHE A 1 87 ? 7.311 -2.861 -26.482 1.00 88.69 87 PHE A O 1
ATOM 727 N N . TYR A 1 88 ? 6.644 -2.946 -28.618 1.00 90.25 88 TYR A N 1
ATOM 728 C CA . TYR A 1 88 ? 5.214 -2.825 -28.316 1.00 90.25 88 TYR A CA 1
ATOM 729 C C . TYR A 1 88 ? 4.676 -4.032 -27.545 1.00 90.25 88 TYR A C 1
ATOM 731 O O . TYR A 1 88 ? 3.902 -3.867 -26.601 1.00 90.25 88 TYR A O 1
ATOM 739 N N . VAL A 1 89 ? 5.136 -5.242 -27.883 1.00 92.19 89 VAL A N 1
ATOM 740 C CA . VAL A 1 89 ? 4.790 -6.461 -27.134 1.00 92.19 89 VAL A CA 1
ATOM 741 C C . VAL A 1 89 ? 5.235 -6.343 -25.672 1.00 92.19 89 VAL A C 1
ATOM 743 O O . VAL A 1 89 ? 4.481 -6.714 -24.776 1.00 92.19 89 VAL A O 1
ATOM 746 N N . ARG A 1 90 ? 6.413 -5.768 -25.395 1.00 90.94 90 ARG A N 1
ATOM 747 C CA . ARG A 1 90 ? 6.883 -5.539 -24.016 1.00 90.94 90 ARG A CA 1
ATOM 748 C C . ARG A 1 90 ? 6.012 -4.551 -23.251 1.00 90.94 90 ARG A C 1
ATOM 750 O O . ARG A 1 90 ? 5.732 -4.789 -22.080 1.00 90.94 90 ARG A O 1
ATOM 757 N N . ILE A 1 91 ? 5.565 -3.468 -23.887 1.00 92.81 91 ILE A N 1
ATOM 758 C CA . ILE A 1 91 ? 4.634 -2.515 -23.262 1.00 92.81 91 ILE A CA 1
ATOM 759 C C . ILE A 1 91 ? 3.316 -3.214 -22.921 1.00 92.81 91 ILE A C 1
ATOM 761 O O . ILE A 1 91 ? 2.840 -3.109 -21.793 1.00 92.81 91 ILE A O 1
ATOM 765 N N . PHE A 1 92 ? 2.767 -3.989 -23.854 1.00 95.44 92 PHE A N 1
ATOM 766 C CA . PHE A 1 92 ? 1.544 -4.751 -23.620 1.00 95.44 92 PHE A CA 1
ATOM 767 C C . PHE A 1 92 ? 1.693 -5.750 -22.460 1.00 95.44 92 PHE A C 1
ATOM 769 O O . PHE A 1 92 ? 0.890 -5.740 -21.526 1.00 95.44 92 PHE A O 1
ATOM 776 N N . MET A 1 93 ? 2.755 -6.563 -22.469 1.00 95.38 93 MET A N 1
ATOM 777 C CA . MET A 1 93 ? 3.028 -7.549 -21.415 1.00 95.38 93 MET A CA 1
ATOM 778 C C . MET A 1 93 ? 3.283 -6.896 -20.053 1.00 95.38 93 MET A C 1
ATOM 780 O O . MET A 1 93 ? 2.863 -7.422 -19.025 1.00 95.38 93 MET A O 1
ATOM 784 N N . SER A 1 94 ? 3.938 -5.736 -20.044 1.00 96.19 94 SER A N 1
ATOM 785 C CA . SER A 1 94 ? 4.165 -4.919 -18.853 1.00 96.19 94 SER A CA 1
ATOM 786 C C . SER A 1 94 ? 2.850 -4.460 -18.222 1.00 96.19 94 SER A C 1
ATOM 788 O O . SER A 1 94 ? 2.628 -4.698 -17.033 1.00 96.19 94 SER A O 1
ATOM 790 N N . ILE A 1 95 ? 1.944 -3.884 -19.019 1.00 95.75 95 ILE A N 1
ATOM 791 C CA . ILE A 1 95 ? 0.626 -3.441 -18.548 1.00 95.75 95 ILE A CA 1
ATOM 792 C C . ILE A 1 95 ? -0.185 -4.639 -18.044 1.00 95.75 95 ILE A C 1
ATOM 794 O O . ILE A 1 95 ? -0.734 -4.583 -16.944 1.00 95.75 95 ILE A O 1
ATOM 798 N N . ALA A 1 96 ? -0.225 -5.740 -18.798 1.00 96.56 96 ALA A N 1
ATOM 799 C CA . ALA A 1 96 ? -0.947 -6.949 -18.404 1.00 96.56 96 ALA A CA 1
ATOM 800 C C . ALA A 1 96 ? -0.412 -7.541 -17.086 1.00 96.56 96 ALA A C 1
ATOM 802 O O . ALA A 1 96 ? -1.184 -7.837 -16.176 1.00 96.56 96 ALA A O 1
ATOM 803 N N . GLY A 1 97 ? 0.910 -7.661 -16.941 1.00 95.31 97 GLY A N 1
ATOM 804 C CA . GLY A 1 97 ? 1.529 -8.190 -15.725 1.00 95.31 97 GLY A CA 1
ATOM 805 C C . GLY A 1 97 ? 1.330 -7.285 -14.507 1.00 95.31 97 GLY A C 1
ATOM 806 O O . GLY A 1 97 ? 0.965 -7.762 -13.431 1.00 95.31 97 GLY A O 1
ATOM 807 N N . GLY A 1 98 ? 1.509 -5.973 -14.674 1.00 95.19 98 GLY A N 1
ATOM 808 C CA . GLY A 1 98 ? 1.305 -5.000 -13.601 1.00 95.19 98 GLY A CA 1
ATOM 809 C C . GLY A 1 98 ? -0.145 -4.923 -13.127 1.00 95.19 98 GLY A C 1
ATOM 810 O O . GLY A 1 98 ? -0.409 -4.934 -11.922 1.00 95.19 98 GLY A O 1
ATOM 811 N N . THR A 1 99 ? -1.092 -4.892 -14.069 1.00 94.81 99 THR A N 1
ATOM 812 C CA . THR A 1 99 ? -2.530 -4.877 -13.755 1.00 94.81 99 THR A CA 1
ATOM 813 C C . THR A 1 99 ? -2.973 -6.163 -13.074 1.00 94.81 99 THR A C 1
ATOM 815 O O . THR A 1 99 ? -3.704 -6.084 -12.091 1.00 94.81 99 THR A O 1
ATOM 818 N N . LEU A 1 100 ? -2.482 -7.327 -13.510 1.00 96.12 100 LEU A N 1
ATOM 819 C CA . LEU A 1 100 ? -2.772 -8.605 -12.861 1.00 96.12 100 LEU A CA 1
ATOM 820 C C . LEU A 1 100 ? -2.343 -8.595 -11.390 1.00 96.12 100 LEU A C 1
ATOM 822 O O . LEU A 1 100 ? -3.136 -8.953 -10.521 1.00 96.12 100 LEU A O 1
ATOM 826 N N . ILE A 1 101 ? -1.129 -8.129 -11.088 1.00 94.56 101 ILE A N 1
ATOM 827 C CA . ILE A 1 101 ? -0.633 -8.051 -9.706 1.00 94.56 101 ILE A CA 1
ATOM 828 C C . ILE A 1 101 ? -1.470 -7.082 -8.868 1.00 94.56 101 ILE A C 1
ATOM 830 O O . ILE A 1 101 ? -1.907 -7.439 -7.772 1.00 94.56 101 ILE A O 1
ATOM 834 N N . ALA A 1 102 ? -1.719 -5.872 -9.376 1.00 92.75 102 ALA A N 1
ATOM 835 C CA . ALA A 1 102 ? -2.502 -4.870 -8.658 1.00 92.75 102 ALA A CA 1
ATOM 836 C C . ALA A 1 102 ? -3.943 -5.348 -8.404 1.00 92.75 102 ALA A C 1
ATOM 838 O O . ALA A 1 102 ? -4.482 -5.163 -7.310 1.00 92.75 102 ALA A O 1
ATOM 839 N N . TYR A 1 103 ? -4.551 -6.006 -9.391 1.00 95.06 103 TYR A N 1
ATOM 840 C CA . TYR A 1 103 ? -5.911 -6.520 -9.304 1.00 95.06 103 TYR A CA 1
ATOM 841 C C . TYR A 1 103 ? -6.024 -7.678 -8.311 1.00 95.06 103 TYR A C 1
ATOM 843 O O . TYR A 1 103 ? -6.861 -7.626 -7.411 1.00 95.06 103 TYR A O 1
ATOM 851 N N . VAL A 1 104 ? -5.139 -8.678 -8.400 1.00 96.88 104 VAL A N 1
ATOM 852 C CA . VAL A 1 104 ? -5.102 -9.796 -7.442 1.00 96.88 104 VAL A CA 1
ATOM 853 C C . VAL A 1 104 ? -4.898 -9.278 -6.020 1.00 96.88 104 VAL A C 1
ATOM 855 O O . VAL A 1 104 ? -5.600 -9.704 -5.105 1.00 96.88 104 VAL A O 1
ATOM 858 N N . ALA A 1 105 ? -4.000 -8.310 -5.822 1.00 96.00 105 ALA A N 1
ATOM 859 C CA . ALA A 1 105 ? -3.814 -7.690 -4.517 1.00 96.00 105 ALA A CA 1
ATOM 860 C C . ALA A 1 105 ? -5.083 -6.975 -4.016 1.00 96.00 105 ALA A C 1
ATOM 862 O O . ALA A 1 105 ? -5.432 -7.117 -2.843 1.00 96.00 105 ALA A O 1
ATOM 863 N N . SER A 1 106 ? -5.809 -6.260 -4.886 1.00 94.25 106 SER A N 1
ATOM 864 C CA . SER A 1 106 ? -7.092 -5.645 -4.516 1.00 94.25 106 SER A CA 1
ATOM 865 C C . SER A 1 106 ? -8.123 -6.692 -4.103 1.00 94.25 106 SER A C 1
ATOM 867 O O . SER A 1 106 ? -8.771 -6.514 -3.078 1.00 94.25 106 SER A O 1
ATOM 869 N N . LEU A 1 107 ? -8.242 -7.802 -4.838 1.00 96.56 107 LEU A N 1
ATOM 870 C CA . LEU A 1 107 ? -9.162 -8.887 -4.485 1.00 96.56 107 LEU A CA 1
ATOM 871 C C . LEU A 1 107 ? -8.818 -9.497 -3.122 1.00 96.56 107 LEU A C 1
ATOM 873 O O . LEU A 1 107 ? -9.699 -9.717 -2.294 1.00 96.56 107 LEU A O 1
ATOM 877 N N . VAL A 1 108 ? -7.532 -9.725 -2.846 1.00 96.56 108 VAL A N 1
ATOM 878 C CA . VAL A 1 108 ? -7.092 -10.218 -1.533 1.00 96.56 108 VAL A CA 1
ATOM 879 C C . VAL A 1 108 ? -7.485 -9.243 -0.420 1.00 96.56 108 VAL A C 1
ATOM 881 O O . VAL A 1 108 ? -7.951 -9.669 0.641 1.00 96.56 108 VAL A O 1
ATOM 884 N N . LEU A 1 109 ? -7.339 -7.939 -0.663 1.00 96.50 109 LEU A N 1
ATOM 885 C CA . LEU A 1 109 ? -7.734 -6.898 0.284 1.00 96.50 109 LEU A CA 1
ATOM 886 C C . LEU A 1 109 ? -9.248 -6.777 0.475 1.00 96.50 109 LEU A C 1
ATOM 888 O O . LEU A 1 109 ? -9.684 -6.448 1.573 1.00 96.50 109 LEU A O 1
ATOM 892 N N . ASP A 1 110 ? -10.039 -7.043 -0.557 1.00 94.56 110 ASP A N 1
ATOM 893 C CA . ASP A 1 110 ? -11.492 -6.910 -0.487 1.00 94.56 110 ASP A CA 1
ATOM 894 C C . ASP A 1 110 ? -12.155 -8.139 0.142 1.00 94.56 110 ASP A C 1
ATOM 896 O O . ASP A 1 110 ? -13.089 -7.992 0.924 1.00 94.56 110 ASP A O 1
ATOM 900 N N . TYR A 1 111 ? -11.649 -9.344 -0.134 1.00 94.56 111 TYR A N 1
ATOM 901 C CA . TYR A 1 111 ? -12.307 -10.585 0.286 1.00 94.56 111 TYR A CA 1
ATOM 902 C C . TYR A 1 111 ? -11.661 -11.257 1.501 1.00 94.56 111 TYR A C 1
ATOM 904 O O . TYR A 1 111 ? -12.361 -11.733 2.391 1.00 94.56 111 TYR A O 1
ATOM 912 N N . TYR A 1 112 ? -10.328 -11.292 1.586 1.00 94.56 112 TYR A N 1
ATOM 913 C CA . TYR A 1 112 ? -9.631 -12.051 2.636 1.00 94.56 112 TYR A CA 1
ATOM 914 C C . TYR A 1 112 ? -9.173 -11.173 3.799 1.00 94.56 112 TYR A C 1
ATOM 916 O O . TYR A 1 112 ? -9.173 -11.588 4.962 1.00 94.56 112 TYR A O 1
ATOM 924 N N . TYR A 1 113 ? -8.768 -9.941 3.504 1.00 95.88 113 TYR A N 1
ATOM 925 C CA . TYR A 1 113 ? -8.264 -9.021 4.514 1.00 95.88 113 TYR A CA 1
ATOM 926 C C . TYR A 1 113 ? -9.301 -8.560 5.558 1.00 95.88 113 TYR A C 1
ATOM 928 O O . TYR A 1 113 ? -8.888 -8.413 6.715 1.00 95.88 113 TYR A O 1
ATOM 936 N N . PRO A 1 114 ? -10.612 -8.402 5.259 1.00 94.69 114 PRO A N 1
ATOM 937 C CA . PRO A 1 114 ? -11.594 -7.959 6.255 1.00 94.69 114 PRO A CA 1
ATOM 938 C C . PRO A 1 114 ? -11.642 -8.844 7.504 1.00 94.69 114 PRO A C 1
ATOM 940 O O . PRO A 1 114 ? -11.721 -8.338 8.621 1.00 94.69 114 PRO A O 1
ATOM 943 N N . ALA A 1 115 ? -11.478 -10.163 7.359 1.00 93.31 115 ALA A N 1
ATOM 944 C CA . ALA A 1 115 ? -11.419 -11.077 8.501 1.00 93.31 115 ALA A CA 1
ATOM 945 C C . ALA A 1 115 ? -10.227 -10.774 9.431 1.00 93.31 115 ALA A C 1
ATOM 947 O O . ALA A 1 115 ? -10.338 -10.819 10.659 1.00 93.31 115 ALA A O 1
ATOM 948 N N . LYS A 1 116 ? -9.071 -10.431 8.852 1.00 94.62 116 LYS A N 1
ATOM 949 C CA . LYS A 1 116 ? -7.860 -10.064 9.599 1.00 94.62 116 LYS A CA 1
ATOM 950 C C . LYS A 1 116 ? -7.995 -8.674 10.229 1.00 94.62 116 LYS A C 1
ATOM 952 O O . LYS A 1 116 ? -7.571 -8.477 11.370 1.00 94.62 116 LYS A O 1
ATOM 957 N N . LEU A 1 117 ? -8.614 -7.742 9.505 1.00 95.31 117 LEU A N 1
ATOM 958 C CA . LEU A 1 117 ? -8.930 -6.394 9.969 1.00 95.31 117 LEU A CA 1
ATOM 959 C C . LEU A 1 117 ? -9.867 -6.438 11.181 1.00 95.31 117 LEU A C 1
ATOM 961 O O . LEU A 1 117 ? -9.554 -5.841 12.206 1.00 95.31 117 LEU A O 1
ATOM 965 N N . ASN A 1 118 ? -10.936 -7.233 11.126 1.00 93.75 118 ASN A N 1
ATOM 966 C CA . ASN A 1 118 ? -11.892 -7.386 12.223 1.00 93.75 118 ASN A CA 1
ATOM 967 C C . ASN A 1 118 ? -11.226 -7.877 13.513 1.00 93.75 118 ASN A C 1
ATOM 969 O O . ASN A 1 118 ? -11.413 -7.272 14.568 1.00 93.75 118 ASN A O 1
ATOM 973 N N . LYS A 1 119 ? -10.359 -8.898 13.440 1.00 93.12 119 LYS A N 1
ATOM 974 C CA . LYS A 1 119 ? -9.594 -9.377 14.611 1.00 93.12 119 LYS A CA 1
ATOM 975 C C . LYS A 1 119 ? -8.759 -8.266 15.252 1.00 93.12 119 LYS A C 1
ATOM 977 O O . LYS A 1 119 ? -8.685 -8.153 16.474 1.00 93.12 119 LYS A O 1
ATOM 982 N N . LYS A 1 120 ? -8.141 -7.421 14.428 1.00 93.56 120 LYS A N 1
ATOM 983 C CA . LYS A 1 120 ? -7.367 -6.266 14.890 1.00 93.56 120 LYS A CA 1
ATOM 984 C C . LYS A 1 120 ? -8.266 -5.172 15.475 1.00 93.56 120 LYS A C 1
ATOM 986 O O . LYS A 1 120 ? -7.895 -4.569 16.476 1.00 93.56 120 LYS A O 1
ATOM 991 N N . LEU A 1 121 ? -9.423 -4.913 14.873 1.00 94.56 121 LEU A N 1
ATOM 992 C CA . LEU A 1 121 ? -10.382 -3.898 15.308 1.00 94.56 121 LEU A CA 1
ATOM 993 C C . LEU A 1 121 ? -11.025 -4.240 16.659 1.00 94.56 121 LEU A C 1
ATOM 995 O O . LEU A 1 121 ? -11.143 -3.357 17.508 1.00 94.56 121 LEU A O 1
ATOM 999 N N . VAL A 1 122 ? -11.340 -5.515 16.914 1.00 92.56 122 VAL A N 1
ATOM 1000 C CA . VAL A 1 122 ? -11.863 -5.984 18.214 1.00 92.56 122 VAL A CA 1
ATOM 1001 C C . VAL A 1 122 ? -10.932 -5.601 19.367 1.00 92.56 122 VAL A C 1
ATOM 1003 O O . VAL A 1 122 ? -11.399 -5.152 20.413 1.00 92.56 122 VAL A O 1
ATOM 1006 N N . LYS A 1 123 ? -9.610 -5.685 19.161 1.00 90.81 123 LYS A N 1
ATOM 1007 C CA . LYS A 1 123 ? -8.623 -5.249 20.159 1.00 90.81 123 LYS A CA 1
ATOM 1008 C C . LYS A 1 123 ? -8.804 -3.777 20.536 1.00 90.81 123 LYS A C 1
ATOM 1010 O O . LYS A 1 123 ? -8.809 -3.456 21.717 1.00 90.81 123 LYS A O 1
ATOM 1015 N N . TRP A 1 124 ? -8.938 -2.883 19.556 1.00 90.88 124 TRP A N 1
ATOM 1016 C CA . TRP A 1 124 ? -9.089 -1.444 19.815 1.00 90.88 124 TRP A CA 1
ATOM 1017 C C . TRP A 1 124 ? -10.460 -1.107 20.406 1.00 90.88 124 TRP A C 1
ATOM 1019 O O . TRP A 1 124 ? -10.549 -0.251 21.283 1.00 90.88 124 TRP A O 1
ATOM 1029 N N . ARG A 1 125 ? -11.513 -1.818 19.980 1.00 89.50 125 ARG A N 1
ATOM 1030 C CA . ARG A 1 125 ? -12.873 -1.661 20.509 1.00 89.50 125 ARG A CA 1
ATOM 1031 C C . ARG A 1 125 ? -12.943 -1.954 22.007 1.00 89.50 125 ARG A C 1
ATOM 1033 O O . ARG A 1 125 ? -13.553 -1.183 22.738 1.00 89.50 125 ARG A O 1
ATOM 1040 N N . ASN A 1 126 ? -12.295 -3.033 22.443 1.00 89.00 126 ASN A N 1
ATOM 1041 C CA . ASN A 1 126 ? -12.420 -3.555 23.803 1.00 89.00 126 ASN A CA 1
ATOM 1042 C C . ASN A 1 126 ? -11.379 -2.989 24.786 1.00 89.00 126 ASN A C 1
ATOM 1044 O O . ASN A 1 126 ? -11.374 -3.373 25.955 1.00 89.00 126 ASN A O 1
ATOM 1048 N N . MET A 1 127 ? -10.473 -2.107 24.346 1.00 88.38 127 MET A N 1
ATOM 1049 C CA . MET A 1 127 ? -9.495 -1.529 25.265 1.00 88.38 127 MET A CA 1
ATOM 1050 C C . MET A 1 127 ? -10.148 -0.532 26.230 1.00 88.38 127 MET A C 1
ATOM 1052 O O . MET A 1 127 ? -10.905 0.332 25.777 1.00 88.38 127 MET A O 1
ATOM 1056 N N . PRO A 1 128 ? -9.829 -0.607 27.540 1.00 87.12 128 PRO A N 1
ATOM 1057 C CA . PRO A 1 128 ? -10.367 0.322 28.520 1.00 87.12 128 PRO A CA 1
ATOM 1058 C C . PRO A 1 128 ? -10.016 1.771 28.181 1.00 87.12 128 PRO A C 1
ATOM 1060 O O . PRO A 1 128 ? -8.880 2.082 27.817 1.00 87.12 128 PRO A O 1
ATOM 1063 N N . ARG A 1 129 ? -10.995 2.659 28.328 1.00 86.00 129 ARG A N 1
ATOM 1064 C CA . ARG A 1 129 ? -10.890 4.104 28.093 1.00 86.00 129 ARG A CA 1
ATOM 1065 C C . ARG A 1 129 ? -10.940 4.844 29.423 1.00 86.00 129 ARG A C 1
ATOM 1067 O O . ARG A 1 129 ? -11.331 4.266 30.428 1.00 86.00 129 ARG A O 1
ATOM 1074 N N . ILE A 1 130 ? -10.550 6.112 29.449 1.00 84.56 130 ILE A N 1
ATOM 1075 C CA . ILE A 1 130 ? -10.648 6.951 30.651 1.00 84.56 130 ILE A CA 1
ATOM 1076 C C . ILE A 1 130 ? -11.870 7.853 30.497 1.00 84.56 130 ILE A C 1
ATOM 1078 O O . ILE A 1 130 ? -12.025 8.505 29.466 1.00 84.56 130 ILE A O 1
ATOM 1082 N N . ASN A 1 131 ? -12.753 7.865 31.496 1.00 82.38 131 ASN A N 1
ATOM 1083 C CA . ASN A 1 131 ? -13.899 8.765 31.519 1.00 82.38 131 ASN A CA 1
ATOM 1084 C C . ASN A 1 131 ? -13.410 10.215 31.702 1.00 82.38 131 ASN A C 1
ATOM 1086 O O . ASN A 1 131 ? -12.727 10.485 32.691 1.00 82.38 131 ASN A O 1
ATOM 1090 N N . PRO A 1 132 ? -13.759 11.155 30.806 1.00 82.44 132 PRO A N 1
ATOM 1091 C CA . PRO A 1 132 ? -13.313 12.543 30.917 1.00 82.44 132 PRO A CA 1
ATOM 1092 C C . PRO A 1 132 ? -13.898 13.285 32.129 1.00 82.44 132 PRO A C 1
ATOM 1094 O O . PRO A 1 132 ? -13.273 14.222 32.612 1.00 82.44 132 PRO A O 1
ATOM 1097 N N . ALA A 1 133 ? -15.066 12.876 32.634 1.00 85.12 133 ALA A N 1
ATOM 1098 C CA . ALA A 1 133 ? -15.736 13.514 33.767 1.00 85.12 133 ALA A CA 1
ATOM 1099 C C . ALA A 1 133 ? -15.289 12.951 35.125 1.00 85.12 133 ALA A C 1
ATOM 1101 O O . ALA A 1 133 ? -15.134 13.705 36.079 1.00 85.12 133 ALA A O 1
ATOM 1102 N N . SER A 1 134 ? -15.089 11.631 35.228 1.00 85.56 134 SER A N 1
ATOM 1103 C CA . SER A 1 134 ? -14.781 10.963 36.505 1.00 85.56 134 SER A CA 1
ATOM 1104 C C . SER A 1 134 ? -13.34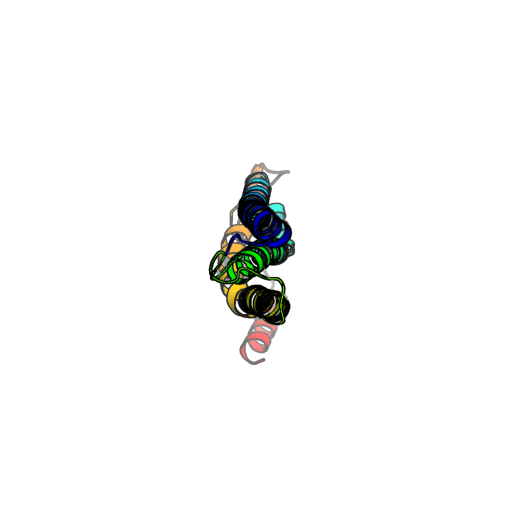7 10.443 36.629 1.00 85.56 134 SER A C 1
ATOM 1106 O O . SER A 1 134 ? -12.952 10.016 37.707 1.00 85.56 134 SER A O 1
ATOM 1108 N N . GLY A 1 135 ? -12.564 10.421 35.545 1.00 84.06 135 GLY A N 1
ATOM 1109 C CA . GLY A 1 135 ? -11.208 9.855 35.524 1.00 84.06 135 GLY A CA 1
ATOM 1110 C C . GLY A 1 135 ? -11.148 8.325 35.644 1.00 84.06 135 GLY A C 1
ATOM 1111 O O . GLY A 1 135 ? -10.073 7.734 35.530 1.00 84.06 135 GLY A O 1
ATOM 1112 N N . ASN A 1 136 ? -12.290 7.661 35.835 1.00 86.38 136 ASN A N 1
ATOM 1113 C CA . ASN A 1 136 ? -12.367 6.215 35.999 1.00 86.38 136 ASN A CA 1
ATOM 1114 C C . ASN A 1 136 ? -12.130 5.479 34.676 1.00 86.38 136 ASN A C 1
ATOM 1116 O O . ASN A 1 136 ? -12.512 5.944 33.598 1.00 86.38 136 ASN A O 1
ATOM 1120 N N . LYS A 1 137 ? -11.528 4.287 34.759 1.00 84.69 137 LYS A N 1
ATOM 1121 C CA . LYS A 1 137 ? -11.375 3.400 33.602 1.00 84.69 137 LYS A CA 1
ATOM 1122 C C . LYS A 1 137 ? -12.726 2.779 33.247 1.00 84.69 137 LYS A C 1
ATOM 1124 O O . LYS A 1 137 ? -13.324 2.093 34.066 1.00 84.69 137 LYS A O 1
ATOM 1129 N N . MET A 1 138 ? -13.171 2.985 32.016 1.00 85.06 138 MET A N 1
ATOM 1130 C CA . MET A 1 138 ? -14.366 2.383 31.434 1.00 85.06 138 MET A CA 1
ATOM 1131 C C . MET A 1 138 ? -13.946 1.226 30.536 1.00 85.06 138 MET A C 1
ATOM 1133 O O . MET A 1 138 ? -13.134 1.418 29.632 1.00 85.06 138 MET A O 1
ATOM 1137 N N . ARG A 1 139 ? -14.500 0.036 30.753 1.00 86.56 139 ARG A N 1
ATOM 1138 C CA . ARG A 1 139 ? -14.382 -1.095 29.823 1.00 86.56 139 ARG A CA 1
ATOM 1139 C C . ARG A 1 139 ? -15.766 -1.516 29.351 1.00 86.56 139 ARG A C 1
ATOM 1141 O O . ARG A 1 139 ? -16.749 -1.169 29.996 1.00 86.56 139 ARG A O 1
ATOM 1148 N N . LEU A 1 140 ? -15.822 -2.280 28.261 1.00 83.62 140 LEU A N 1
ATOM 1149 C CA . LEU A 1 140 ? -17.049 -2.990 27.910 1.00 83.62 140 LEU A CA 1
ATOM 1150 C C . LEU A 1 140 ? -17.363 -4.005 29.022 1.00 83.62 140 LEU A C 1
ATOM 1152 O O . LEU A 1 140 ? -16.461 -4.734 29.465 1.00 83.62 140 LEU A O 1
ATOM 1156 N N . LEU A 1 141 ? -18.612 -4.005 29.484 1.00 85.38 141 LEU A N 1
ATOM 1157 C CA . LEU A 1 141 ? -19.132 -5.023 30.391 1.00 85.38 141 LEU A CA 1
ATOM 1158 C C . LEU A 1 141 ? -19.217 -6.356 29.642 1.00 85.38 141 LEU A C 1
ATOM 1160 O O . LEU A 1 141 ? -19.357 -6.376 28.417 1.00 85.38 141 LEU A O 1
ATOM 1164 N N . SER A 1 142 ? -19.047 -7.468 30.354 1.00 83.62 142 SER A N 1
ATOM 1165 C CA . SER A 1 142 ? -19.473 -8.754 29.804 1.00 83.62 142 SER A CA 1
ATOM 1166 C C . SER A 1 142 ? -20.993 -8.858 29.868 1.00 83.62 142 SER A C 1
ATOM 1168 O O . SER A 1 142 ? -21.616 -8.227 30.713 1.00 83.62 142 SER A O 1
ATOM 1170 N N . GLU A 1 143 ? -21.574 -9.711 29.035 1.00 81.88 143 GLU A N 1
ATOM 1171 C CA . GLU A 1 143 ? -23.022 -9.958 28.987 1.00 81.88 143 GLU A CA 1
ATOM 1172 C C . GLU A 1 143 ? -23.612 -10.262 30.375 1.00 81.88 143 GLU A C 1
ATOM 1174 O O . GLU A 1 143 ? -24.573 -9.638 30.799 1.00 81.88 143 GLU A O 1
ATOM 1179 N N . SER A 1 144 ? -22.941 -11.102 31.170 1.00 80.94 144 SER A N 1
ATOM 1180 C CA . SER A 1 144 ? -23.353 -11.407 32.548 1.00 80.94 144 SER A CA 1
ATOM 1181 C C . SER A 1 144 ? -23.288 -10.221 33.522 1.00 80.94 144 SER A C 1
ATOM 1183 O O . SER A 1 144 ? -23.919 -10.260 34.572 1.00 80.94 144 SER A O 1
ATOM 1185 N N . GLU A 1 145 ? -22.456 -9.215 33.241 1.00 85.56 145 GLU A N 1
ATOM 1186 C CA . GLU A 1 145 ? -22.354 -7.988 34.044 1.00 85.56 145 GLU A CA 1
ATOM 1187 C C . GLU A 1 145 ? -23.403 -6.964 33.599 1.00 85.56 145 GLU A C 1
ATOM 1189 O O . GLU A 1 145 ? -23.937 -6.232 34.427 1.00 85.56 145 GLU A O 1
ATOM 1194 N N . GLU A 1 146 ? -23.702 -6.927 32.301 1.00 84.38 146 GLU A N 1
ATOM 1195 C CA . GLU A 1 146 ? -24.743 -6.090 31.708 1.00 84.38 146 GLU A CA 1
ATOM 1196 C C . GLU A 1 146 ? -26.145 -6.548 32.134 1.00 84.38 146 GLU A C 1
ATOM 1198 O O . GLU A 1 146 ? -26.955 -5.720 32.546 1.00 84.38 146 GLU A O 1
ATOM 1203 N N . ASP A 1 147 ? -26.379 -7.861 32.192 1.00 84.06 147 ASP A N 1
ATOM 1204 C CA . ASP A 1 147 ? -27.639 -8.494 32.606 1.00 84.06 147 ASP A CA 1
ATOM 1205 C C . ASP A 1 147 ? -28.147 -8.042 33.987 1.00 84.06 147 ASP A C 1
ATOM 1207 O O . ASP A 1 147 ? -29.350 -8.021 34.237 1.00 84.06 147 ASP A O 1
ATOM 1211 N N . VAL A 1 148 ? -27.239 -7.672 34.898 1.00 86.50 148 VAL A N 1
ATOM 1212 C CA . VAL A 1 148 ? -27.584 -7.195 36.252 1.00 86.50 148 VAL A CA 1
ATOM 1213 C C . VAL A 1 148 ? -28.159 -5.773 36.223 1.00 86.50 148 VAL A C 1
ATOM 1215 O O . VAL A 1 148 ? -28.827 -5.346 37.164 1.00 86.50 148 VAL A O 1
ATOM 1218 N N . HIS A 1 149 ? -27.886 -5.025 35.155 1.00 83.81 149 HIS A N 1
ATOM 1219 C CA . HIS A 1 149 ? -28.303 -3.638 34.976 1.00 83.81 149 HIS A CA 1
ATOM 1220 C C . HIS A 1 149 ? -29.488 -3.476 34.013 1.00 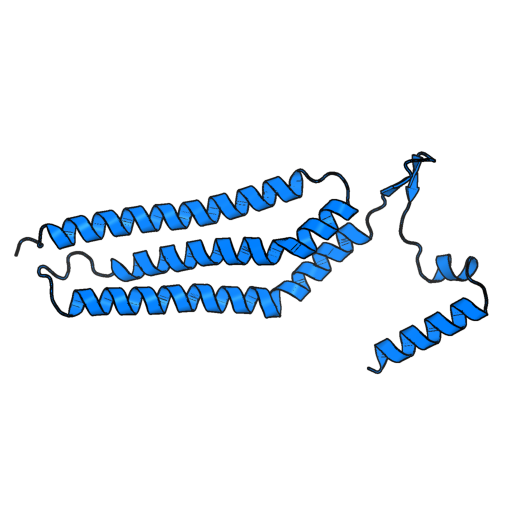83.81 149 HIS A C 1
ATOM 1222 O O . HIS A 1 149 ? -30.058 -2.385 33.958 1.00 83.81 149 HIS A O 1
ATOM 1228 N N . LEU A 1 150 ? -29.860 -4.530 33.282 1.00 86.75 150 LEU A N 1
ATOM 1229 C CA . LEU A 1 150 ? -30.985 -4.544 32.347 1.00 86.75 150 LEU A CA 1
ATOM 1230 C C . LEU A 1 150 ? -32.282 -5.008 33.024 1.00 86.75 150 LEU A C 1
ATOM 1232 O O . LEU A 1 150 ? -32.273 -5.875 33.899 1.00 86.75 150 LEU A O 1
ATOM 1236 N N . ASP A 1 151 ? -33.413 -4.449 32.592 1.00 88.81 151 ASP A N 1
ATOM 1237 C CA . ASP A 1 151 ? -34.730 -4.945 32.995 1.00 88.81 151 ASP A CA 1
ATOM 1238 C C . ASP A 1 151 ? -35.127 -6.216 32.212 1.00 88.81 151 ASP A C 1
ATOM 1240 O O . ASP A 1 151 ? -34.516 -6.581 31.205 1.00 88.81 151 ASP A O 1
ATOM 1244 N N . GLU A 1 152 ? -36.152 -6.931 32.684 1.00 84.75 152 GLU A N 1
ATOM 1245 C CA . GLU A 1 152 ? -36.587 -8.191 32.061 1.00 84.75 152 GLU A CA 1
ATOM 1246 C C . GLU A 1 152 ? -37.060 -8.025 30.605 1.00 84.75 152 GLU A C 1
ATOM 1248 O O . GLU A 1 152 ? -36.899 -8.949 29.806 1.00 84.75 152 GLU A O 1
ATOM 1253 N N . GLY A 1 153 ? -37.608 -6.860 30.242 1.00 86.94 153 GLY A N 1
ATOM 1254 C CA . GLY A 1 153 ? -38.062 -6.571 28.881 1.00 86.94 153 GLY A CA 1
ATOM 1255 C C . GLY A 1 153 ? -36.893 -6.395 27.911 1.00 86.94 153 GLY A C 1
AT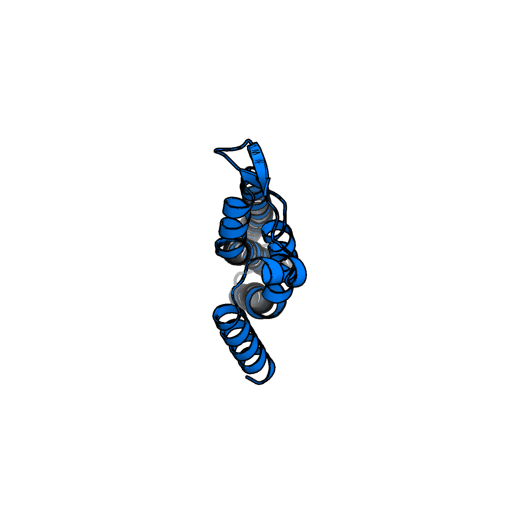OM 1256 O O . GLY A 1 153 ? -36.870 -7.023 26.854 1.00 86.94 153 GLY A O 1
ATOM 1257 N N . MET A 1 154 ? -35.880 -5.622 28.304 1.00 87.00 154 MET A N 1
ATOM 1258 C CA . MET A 1 154 ? -34.656 -5.394 27.531 1.00 87.00 154 MET A CA 1
ATOM 1259 C C . MET A 1 154 ? -33.881 -6.697 27.303 1.00 87.00 154 MET A C 1
ATOM 1261 O O . MET A 1 154 ? -33.418 -6.962 26.194 1.00 87.00 154 MET A O 1
ATOM 1265 N N . ARG A 1 155 ? -33.808 -7.5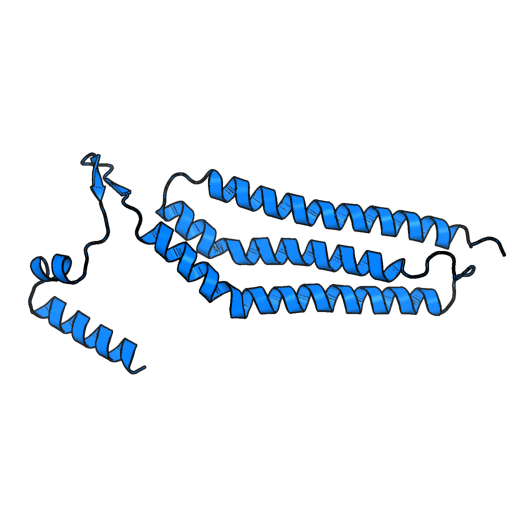63 28.323 1.00 85.06 155 ARG A N 1
ATOM 1266 C CA . ARG A 1 155 ? -33.176 -8.889 28.208 1.00 85.06 155 ARG A CA 1
ATOM 1267 C C . ARG A 1 155 ? -33.925 -9.806 27.242 1.00 85.06 155 ARG A C 1
ATOM 1269 O O . ARG A 1 155 ? -33.308 -10.610 26.542 1.00 85.06 155 ARG A O 1
ATOM 1276 N N . ALA A 1 156 ? -35.255 -9.716 27.191 1.00 85.25 156 ALA A N 1
ATOM 1277 C CA . ALA A 1 156 ? -36.052 -10.490 26.244 1.00 85.25 156 ALA A CA 1
ATOM 1278 C C . ALA A 1 156 ? -35.806 -10.035 24.795 1.00 85.25 156 ALA A C 1
ATOM 1280 O O . ALA A 1 156 ? -35.663 -10.879 23.909 1.00 85.25 156 ALA A O 1
ATOM 1281 N N . GLU A 1 157 ? -35.697 -8.726 24.556 1.00 86.12 157 GLU A N 1
ATOM 1282 C CA . GLU A 1 157 ? -35.392 -8.173 23.231 1.00 86.12 157 GLU A CA 1
ATOM 1283 C C . GLU A 1 157 ? -33.996 -8.574 22.736 1.00 86.12 157 GLU A C 1
ATOM 1285 O O . GLU A 1 157 ? -33.867 -9.027 21.594 1.00 86.12 157 GLU A O 1
ATOM 1290 N N . GLU A 1 158 ? -32.964 -8.490 23.584 1.00 84.56 158 GLU A N 1
ATOM 1291 C CA . GLU A 1 158 ? -31.615 -8.940 23.215 1.00 84.56 158 GLU A CA 1
ATOM 1292 C C . GLU A 1 158 ? -31.572 -10.435 22.893 1.00 84.56 158 GLU A C 1
ATOM 1294 O O . GLU A 1 158 ? -31.007 -10.815 21.867 1.00 84.56 158 GLU A O 1
ATOM 1299 N N . ASN A 1 159 ? -32.222 -11.285 23.696 1.00 84.31 159 ASN A N 1
ATOM 1300 C CA . ASN A 1 159 ? -32.288 -12.726 23.432 1.00 84.31 159 ASN A CA 1
ATOM 1301 C C . ASN A 1 159 ? -32.938 -13.040 22.077 1.00 84.31 159 ASN A C 1
ATOM 1303 O O . ASN A 1 159 ? -32.447 -13.890 21.330 1.00 84.31 159 ASN A O 1
ATOM 1307 N N . VAL A 1 160 ? -34.022 -12.340 21.725 1.00 85.88 160 VAL A N 1
ATOM 1308 C CA . VAL A 1 160 ? -34.666 -12.486 20.410 1.00 85.88 160 VAL A CA 1
ATOM 1309 C C . VAL A 1 160 ? -33.725 -12.025 19.294 1.00 85.88 160 VAL A C 1
ATOM 1311 O O . VAL A 1 160 ? -33.601 -12.708 18.275 1.00 85.88 160 VAL A O 1
ATOM 1314 N N . PHE A 1 161 ? -33.018 -10.908 19.483 1.00 81.94 161 PHE A N 1
ATOM 1315 C CA . PHE A 1 161 ? -32.080 -10.375 18.494 1.00 81.94 161 PHE A CA 1
ATOM 1316 C C . PHE A 1 161 ? -30.881 -11.307 18.261 1.00 81.94 161 PHE A C 1
ATOM 1318 O O . PHE A 1 161 ? -30.501 -11.558 17.114 1.00 81.94 161 PHE A O 1
ATOM 1325 N N . GLN A 1 162 ? -30.315 -11.872 19.330 1.00 81.38 162 GLN A N 1
ATOM 1326 C CA . GLN A 1 162 ? -29.234 -12.855 19.250 1.00 81.38 162 GLN A CA 1
ATOM 1327 C C . GLN A 1 162 ? -29.677 -14.130 18.523 1.00 81.38 162 GLN A C 1
ATOM 1329 O O . GLN A 1 162 ? -28.944 -14.634 17.671 1.00 81.38 162 GLN A O 1
ATOM 1334 N N . LEU A 1 163 ? -30.891 -14.621 18.804 1.00 82.19 163 LEU A N 1
ATOM 1335 C CA . LEU A 1 163 ? -31.457 -15.793 18.136 1.00 82.19 163 LEU A CA 1
ATOM 1336 C C . LEU A 1 163 ? -31.587 -15.559 16.622 1.00 82.19 163 LEU A C 1
ATOM 1338 O O . LEU A 1 163 ? -31.150 -16.388 15.827 1.00 82.19 163 LEU A O 1
ATOM 1342 N N . ILE A 1 164 ? -32.126 -14.409 16.207 1.00 79.06 164 ILE A N 1
ATOM 1343 C CA . ILE A 1 164 ? -32.283 -14.058 14.786 1.00 79.06 164 ILE A CA 1
ATOM 1344 C C . ILE A 1 164 ? -30.923 -13.994 14.079 1.00 79.06 164 ILE A C 1
ATOM 1346 O O . ILE A 1 164 ? -30.774 -14.540 12.990 1.00 79.06 164 ILE A O 1
ATOM 1350 N N . MET A 1 165 ? -29.917 -13.386 14.712 1.00 73.50 165 MET A N 1
ATOM 1351 C CA . MET A 1 165 ? -28.555 -13.289 14.170 1.00 73.50 165 MET A CA 1
ATOM 1352 C C . MET A 1 165 ? -27.824 -14.639 14.094 1.00 73.50 165 MET A C 1
ATOM 1354 O O . MET A 1 165 ? -26.844 -14.758 13.362 1.00 73.50 165 MET A O 1
ATOM 1358 N N . MET A 1 166 ? -28.256 -15.644 14.860 1.00 71.62 166 MET A N 1
ATOM 1359 C CA . MET A 1 166 ? -27.668 -16.987 14.848 1.00 71.62 166 MET A CA 1
ATOM 1360 C C . MET A 1 166 ? -28.252 -17.883 13.744 1.00 71.62 166 MET A C 1
ATOM 1362 O O . MET A 1 166 ? -27.564 -18.791 13.277 1.00 71.62 166 MET A O 1
ATOM 1366 N N . PHE A 1 167 ? -29.505 -17.648 13.337 1.00 71.69 167 PHE A N 1
ATOM 1367 C CA . PHE A 1 167 ? -30.223 -18.463 12.345 1.00 71.69 167 PHE A CA 1
ATOM 1368 C C . PHE A 1 167 ? -30.420 -17.789 10.973 1.00 71.69 167 PHE A C 1
ATOM 1370 O O . PHE A 1 167 ? -30.942 -18.441 10.066 1.00 71.69 167 PHE A O 1
ATOM 1377 N N . GLY A 1 168 ? -30.028 -16.521 10.814 1.00 49.31 168 GLY A N 1
ATOM 1378 C CA . GLY A 1 168 ? -30.018 -15.782 9.541 1.00 49.31 168 GLY A CA 1
ATOM 1379 C C . GLY A 1 168 ? -28.636 -15.708 8.907 1.00 49.31 168 GLY A C 1
ATOM 1380 O O . GLY A 1 168 ? -28.579 -15.725 7.658 1.00 49.31 168 GLY A O 1
#

pLDDT: mean 90.98, std 7.28, range [49.31, 98.56]

Secondary structure (DSSP, 8-state):
-PPPHHHHHHHHHHHHHHHHHHHHHHHHHHHHHHHHHH--SHHHHHHHHHHHHHHHHHHHHHHHHHHHHHHHHTTTTTS--S-SHHHHHHHHHHHHHHHHHHHHHHHIIIIIHHHHHHHHHHHHHTS-EE-TTT-PEE-PPPHHHHTTTS-HHHHHHHHHHHHHHHH-

Sequence (168 aa):
MPIDPFLDTWHEVVAILSAIFLLSGIVTYFIYKIRVSNIRDYKDKYDFINTNEIKWYKIVYFFFGASVAMIINIYGAGKVSEMGMWFYVRIFMSIAGGTLIAYVASLVLDYYYPAKLNKKLVKWRNMPRINPASGNKMRLLSESEEDVHLDEGMRAEENVFQLIMMFG